Protein AF-A0A7C8DX82-F1 (afdb_monomer)

Sequence (102 aa):
MTSAAENILERPETARRTRLQELWLLFKENRLAILGLVIFVLFFSTAVVGVILTSGEDPVFDPALIRLQEKLLPPLARPNLETLAQGEAPRLGVYLFGTDDL

Structure (mmCIF, N/CA/C/O backbone):
data_AF-A0A7C8DX82-F1
#
_entry.id   AF-A0A7C8DX82-F1
#
loop_
_atom_site.group_PDB
_atom_site.id
_atom_site.type_symbol
_atom_site.label_atom_id
_atom_site.label_alt_id
_atom_site.label_comp_id
_atom_site.label_asym_id
_atom_site.label_entity_id
_atom_site.label_seq_id
_atom_site.pdbx_PDB_ins_code
_atom_site.Cartn_x
_atom_site.Cartn_y
_atom_site.Cartn_z
_atom_site.occupancy
_atom_site.B_iso_or_equiv
_atom_site.auth_seq_id
_atom_site.auth_comp_id
_atom_site.auth_asym_id
_atom_site.auth_atom_id
_atom_site.pdbx_PDB_model_num
ATOM 1 N N . MET A 1 1 ? 26.157 -12.471 -72.440 1.00 45.75 1 MET A N 1
ATOM 2 C CA . MET A 1 1 ? 27.313 -12.052 -71.620 1.00 45.75 1 MET A CA 1
ATOM 3 C C . MET A 1 1 ? 27.029 -10.623 -71.163 1.00 45.75 1 MET A C 1
ATOM 5 O O . MET A 1 1 ? 27.173 -9.705 -71.949 1.00 45.75 1 MET A O 1
ATOM 9 N N . THR A 1 2 ? 26.189 -10.459 -70.135 1.00 52.62 2 THR A N 1
ATOM 10 C CA . THR A 1 2 ? 26.561 -10.353 -68.699 1.00 52.62 2 THR A CA 1
ATOM 11 C C . THR A 1 2 ? 27.065 -8.955 -68.337 1.00 52.62 2 THR A C 1
ATOM 13 O O . THR A 1 2 ? 28.267 -8.784 -68.216 1.00 52.62 2 THR A O 1
ATOM 16 N N . SER A 1 3 ? 26.174 -7.963 -68.182 1.00 55.03 3 SER A N 1
ATOM 17 C CA . SER A 1 3 ? 26.443 -6.763 -67.353 1.00 55.03 3 SER A CA 1
ATOM 18 C C . SER A 1 3 ? 25.219 -5.830 -67.233 1.00 55.03 3 SER A C 1
ATOM 20 O O . SER A 1 3 ? 25.265 -4.67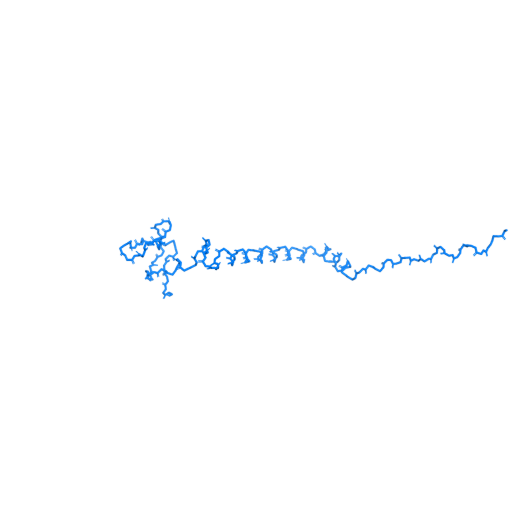2 -67.628 1.00 55.03 3 SER A O 1
ATOM 22 N N . ALA A 1 4 ? 24.067 -6.321 -66.767 1.00 56.12 4 ALA A N 1
ATOM 23 C CA . ALA A 1 4 ? 22.931 -5.416 -66.489 1.00 56.12 4 ALA A CA 1
ATOM 24 C C . ALA A 1 4 ? 21.995 -5.883 -65.364 1.00 56.12 4 ALA A C 1
ATOM 26 O O . ALA A 1 4 ? 21.219 -5.086 -64.850 1.00 56.12 4 ALA A O 1
ATOM 27 N N . ALA A 1 5 ? 22.065 -7.154 -64.958 1.00 57.88 5 ALA A N 1
ATOM 28 C CA . ALA A 1 5 ? 21.161 -7.720 -63.955 1.00 57.88 5 ALA A CA 1
ATOM 29 C C . ALA A 1 5 ? 21.687 -7.641 -62.506 1.00 57.88 5 ALA A C 1
ATOM 31 O O . ALA A 1 5 ? 20.968 -7.994 -61.580 1.00 57.88 5 ALA A O 1
ATOM 32 N N . GLU A 1 6 ? 22.915 -7.166 -62.287 1.00 53.72 6 GLU A N 1
ATOM 33 C CA . GLU A 1 6 ? 23.607 -7.257 -60.989 1.00 53.72 6 GLU A CA 1
ATOM 34 C C . GLU A 1 6 ? 23.586 -5.943 -60.188 1.00 53.72 6 GLU A C 1
ATOM 36 O O . GLU A 1 6 ? 24.453 -5.688 -59.366 1.00 53.72 6 GLU A O 1
ATOM 41 N N . ASN A 1 7 ? 22.610 -5.067 -60.438 1.00 54.22 7 ASN A N 1
ATOM 42 C CA . ASN A 1 7 ? 22.485 -3.801 -59.700 1.00 54.22 7 ASN A CA 1
ATOM 43 C C . ASN A 1 7 ? 21.064 -3.548 -59.169 1.00 54.22 7 ASN A C 1
ATOM 45 O O . ASN A 1 7 ? 20.637 -2.412 -58.998 1.00 54.22 7 ASN A O 1
ATOM 49 N N . ILE A 1 8 ? 20.299 -4.620 -58.932 1.00 57.69 8 ILE A N 1
ATOM 50 C CA . ILE A 1 8 ? 18.973 -4.550 -58.285 1.00 57.69 8 ILE A CA 1
ATOM 51 C C . ILE A 1 8 ? 19.015 -5.142 -56.858 1.00 57.69 8 ILE A C 1
ATOM 53 O O . ILE A 1 8 ? 18.062 -5.002 -56.097 1.00 57.69 8 ILE A O 1
ATOM 57 N N . LEU A 1 9 ? 20.138 -5.748 -56.449 1.00 61.12 9 LEU A N 1
ATOM 58 C CA . LEU A 1 9 ? 20.241 -6.558 -55.226 1.00 61.12 9 LEU A CA 1
ATOM 59 C C . LEU A 1 9 ? 20.934 -5.898 -54.022 1.00 61.12 9 LEU A C 1
ATOM 61 O O . LEU A 1 9 ? 21.186 -6.582 -53.038 1.00 61.12 9 LEU A O 1
ATOM 65 N N . GLU A 1 10 ? 21.166 -4.587 -54.022 1.00 57.47 10 GLU A N 1
ATOM 66 C CA . GLU A 1 10 ? 21.620 -3.876 -52.815 1.00 57.47 10 GLU A CA 1
ATOM 67 C C . GLU A 1 10 ? 20.732 -2.667 -52.516 1.00 57.47 10 GLU A C 1
ATOM 69 O O . GLU A 1 10 ? 21.156 -1.516 -52.461 1.00 57.47 10 GLU A O 1
ATOM 74 N N . ARG A 1 11 ? 19.447 -2.931 -52.262 1.00 51.78 11 ARG A N 1
ATOM 75 C CA . ARG A 1 11 ? 18.747 -2.121 -51.265 1.00 51.78 11 ARG A CA 1
ATOM 76 C C . ARG A 1 11 ? 19.214 -2.638 -49.912 1.00 51.78 11 ARG A C 1
ATOM 78 O O . ARG A 1 11 ? 18.842 -3.761 -49.571 1.00 51.78 11 ARG A O 1
ATOM 85 N N . PRO A 1 12 ? 19.967 -1.874 -49.103 1.00 53.19 12 PRO A N 1
ATOM 86 C CA . PRO A 1 12 ? 19.969 -2.175 -47.693 1.00 53.19 12 PRO A CA 1
ATOM 87 C C . PRO A 1 12 ? 18.540 -1.876 -47.249 1.00 53.19 12 PRO A C 1
ATOM 89 O O . PRO A 1 12 ? 18.150 -0.715 -47.098 1.00 53.19 12 PRO A O 1
ATOM 92 N N . GLU A 1 13 ? 17.728 -2.921 -47.093 1.00 52.75 13 GLU A N 1
ATOM 93 C CA . GLU A 1 13 ? 16.551 -2.867 -46.241 1.00 52.75 13 GLU A CA 1
ATOM 94 C C . GLU A 1 13 ? 17.059 -2.594 -44.826 1.00 52.75 13 GLU A C 1
ATOM 96 O O . GLU A 1 13 ? 17.177 -3.465 -43.969 1.00 52.75 13 GLU A O 1
ATOM 101 N N . THR A 1 14 ? 17.426 -1.337 -44.594 1.00 53.91 14 THR A N 1
ATOM 102 C CA . THR A 1 14 ? 17.529 -0.743 -43.278 1.00 53.91 14 THR A CA 1
ATOM 103 C C . THR A 1 14 ? 16.105 -0.748 -42.768 1.00 53.91 14 THR A C 1
ATOM 105 O O . THR A 1 14 ? 15.352 0.210 -42.936 1.00 53.91 14 THR A O 1
ATOM 108 N N . ALA A 1 15 ? 15.697 -1.902 -42.238 1.00 60.03 15 ALA A N 1
ATOM 109 C CA . ALA A 1 15 ? 14.457 -2.063 -41.517 1.00 60.03 15 ALA A CA 1
ATOM 110 C C . ALA A 1 15 ? 14.391 -0.877 -40.559 1.00 60.03 15 ALA A C 1
ATOM 112 O O . ALA A 1 15 ? 15.225 -0.773 -39.657 1.00 60.03 15 ALA A O 1
ATOM 113 N N . ARG A 1 16 ? 13.483 0.073 -40.827 1.00 61.22 16 ARG A N 1
ATOM 114 C CA . ARG A 1 16 ? 13.234 1.216 -39.949 1.00 61.22 16 ARG A CA 1
ATOM 115 C C . ARG A 1 16 ? 12.831 0.621 -38.614 1.00 61.22 16 ARG A C 1
ATOM 117 O O . ARG A 1 16 ? 11.659 0.309 -38.410 1.00 61.22 16 ARG A O 1
ATOM 124 N N . ARG A 1 17 ? 13.797 0.414 -37.722 1.00 61.75 17 ARG A N 1
ATOM 125 C CA . ARG A 1 17 ? 13.507 0.039 -36.349 1.00 61.75 17 ARG A CA 1
ATOM 126 C C . ARG A 1 17 ? 12.642 1.159 -35.811 1.00 61.75 17 ARG A C 1
ATOM 128 O O . ARG A 1 17 ? 13.000 2.334 -35.855 1.00 61.75 17 ARG A O 1
ATOM 135 N N . THR A 1 18 ? 11.427 0.807 -35.416 1.00 80.62 18 THR A N 1
ATOM 136 C CA . THR A 1 18 ? 10.517 1.765 -34.794 1.00 80.62 18 THR A CA 1
ATOM 137 C C . THR A 1 18 ? 11.226 2.365 -33.588 1.00 80.62 18 THR A C 1
ATOM 139 O O . THR A 1 18 ? 11.831 1.624 -32.820 1.00 80.62 18 THR A O 1
ATOM 142 N N . ARG A 1 19 ? 11.139 3.685 -33.391 1.00 78.56 19 ARG A N 1
ATOM 143 C CA . ARG A 1 19 ? 11.809 4.390 -32.278 1.00 78.56 19 ARG A CA 1
ATOM 144 C C . ARG A 1 19 ? 11.574 3.724 -30.915 1.00 78.56 19 ARG A C 1
ATOM 146 O O . ARG A 1 19 ? 12.453 3.722 -30.068 1.00 78.56 19 ARG A O 1
ATOM 153 N N . LEU A 1 20 ? 10.410 3.097 -30.729 1.00 77.31 20 LEU A N 1
ATOM 154 C CA . LEU A 1 20 ? 10.075 2.316 -29.535 1.00 77.31 20 LEU A CA 1
ATOM 155 C C . LEU A 1 20 ? 10.977 1.090 -29.326 1.00 77.31 20 LEU A C 1
ATOM 157 O O . LEU A 1 20 ? 11.292 0.772 -28.189 1.00 77.31 20 LEU A O 1
ATOM 161 N N . GLN A 1 21 ? 11.420 0.419 -30.390 1.00 79.50 21 GLN A N 1
ATOM 162 C CA . GLN A 1 21 ? 12.351 -0.712 -30.309 1.00 79.50 21 GLN A CA 1
ATOM 163 C C . GLN A 1 21 ? 13.762 -0.261 -29.925 1.00 79.50 21 GLN A C 1
ATOM 165 O O . GLN A 1 21 ? 14.418 -0.940 -29.143 1.00 79.50 21 GLN A O 1
ATOM 170 N N . GLU A 1 22 ? 14.224 0.881 -30.441 1.00 78.19 22 GLU A N 1
ATOM 171 C CA . GLU A 1 22 ? 15.507 1.471 -30.035 1.00 78.19 22 GLU A CA 1
ATOM 172 C C . GLU A 1 22 ? 15.464 1.923 -28.577 1.00 78.19 22 GLU A C 1
ATOM 174 O O . GLU A 1 22 ? 16.359 1.589 -27.805 1.00 78.19 22 GLU A O 1
ATOM 179 N N . LEU A 1 23 ? 14.380 2.588 -28.168 1.00 77.94 23 LEU A N 1
ATOM 180 C CA . LEU A 1 23 ? 14.153 2.945 -26.769 1.00 77.94 23 LEU A CA 1
ATOM 181 C C . LEU A 1 23 ? 14.091 1.704 -25.876 1.00 77.94 23 LEU A C 1
ATOM 183 O O . LEU A 1 23 ? 14.692 1.707 -24.810 1.00 77.94 23 LEU A O 1
ATOM 187 N N . TRP A 1 24 ? 13.435 0.627 -26.313 1.00 77.38 24 TRP A N 1
ATOM 188 C CA . TRP A 1 24 ? 13.367 -0.631 -25.567 1.00 77.38 24 TRP A CA 1
ATOM 189 C C . TRP A 1 24 ? 14.732 -1.317 -25.440 1.00 77.38 24 TRP A C 1
ATOM 191 O O . TRP A 1 24 ? 15.057 -1.866 -24.388 1.00 77.38 24 TRP A O 1
ATOM 201 N N . LEU A 1 25 ? 15.546 -1.271 -26.496 1.00 78.38 25 LEU A N 1
ATOM 202 C CA . LEU A 1 25 ? 16.896 -1.827 -26.499 1.00 78.38 25 LEU A CA 1
ATOM 203 C C . LEU A 1 25 ? 17.814 -1.055 -25.542 1.00 78.38 25 LEU A C 1
ATOM 205 O O . LEU A 1 25 ? 18.433 -1.668 -24.674 1.00 78.38 25 LEU A O 1
ATOM 209 N N . LEU A 1 26 ? 17.831 0.278 -25.647 1.00 74.94 26 LEU A N 1
ATOM 210 C CA . LEU A 1 26 ? 18.608 1.165 -24.773 1.00 74.94 26 LEU A CA 1
ATOM 211 C C . LEU A 1 26 ? 18.140 1.076 -23.314 1.00 74.94 26 LEU A C 1
ATOM 213 O O . LEU A 1 26 ? 18.947 1.054 -22.386 1.00 74.94 26 LEU A O 1
ATOM 217 N N . PHE A 1 27 ? 16.827 0.965 -23.101 1.00 76.81 27 PHE A N 1
ATOM 218 C CA . PHE A 1 27 ? 16.242 0.783 -21.778 1.00 76.81 27 PHE A CA 1
ATOM 219 C C . PHE A 1 27 ? 16.668 -0.548 -21.147 1.00 76.81 27 PHE A C 1
ATOM 221 O O . PHE A 1 27 ? 16.995 -0.585 -19.964 1.00 76.81 27 PHE A O 1
ATOM 228 N N . LYS A 1 28 ? 16.738 -1.631 -21.937 1.00 73.75 28 LYS A N 1
ATOM 229 C CA . LYS A 1 28 ? 17.199 -2.947 -21.467 1.00 73.75 28 LYS A CA 1
ATOM 230 C C . LYS A 1 28 ? 18.700 -2.982 -21.142 1.00 73.75 28 LYS A C 1
ATOM 232 O O . LYS A 1 28 ? 19.136 -3.800 -20.332 1.00 73.75 28 LYS A O 1
ATOM 237 N N . GLU A 1 29 ? 19.495 -2.116 -21.760 1.00 83.44 29 GLU A N 1
ATOM 238 C CA . GLU A 1 29 ? 20.928 -2.003 -21.478 1.00 83.44 29 GLU A CA 1
ATOM 239 C C . GLU A 1 29 ? 21.185 -1.317 -20.124 1.00 83.44 29 GLU A C 1
ATOM 241 O O . GLU A 1 29 ? 22.092 -1.699 -19.379 1.00 83.44 29 GLU A O 1
ATOM 246 N N . ASN A 1 30 ? 20.311 -0.383 -19.730 1.00 87.75 30 ASN A N 1
ATOM 247 C CA . ASN A 1 30 ? 20.379 0.282 -18.433 1.00 87.75 30 ASN A CA 1
ATOM 248 C C . ASN A 1 30 ? 19.712 -0.543 -17.316 1.00 87.75 30 ASN A C 1
ATOM 250 O O . ASN A 1 30 ? 18.555 -0.340 -16.942 1.00 87.75 30 ASN A O 1
ATOM 254 N N . ARG A 1 31 ? 20.495 -1.442 -16.711 1.00 84.81 31 ARG A N 1
ATOM 255 C CA . ARG A 1 31 ? 20.064 -2.285 -15.580 1.00 84.81 31 ARG A CA 1
ATOM 256 C C . ARG A 1 31 ? 19.506 -1.492 -14.393 1.00 84.81 31 ARG A C 1
ATOM 258 O O . ARG A 1 31 ? 18.601 -1.984 -13.724 1.00 84.81 31 ARG A O 1
ATOM 265 N N . LEU A 1 32 ? 20.016 -0.284 -14.136 1.00 89.62 32 LEU A N 1
ATOM 266 C CA . LEU A 1 32 ? 19.562 0.552 -13.022 1.00 89.62 32 LEU A CA 1
ATOM 267 C C . LEU A 1 32 ? 18.161 1.123 -13.289 1.00 89.62 32 LEU A C 1
ATOM 269 O O . LEU A 1 32 ? 17.313 1.112 -12.400 1.00 89.62 32 LEU A O 1
ATOM 273 N N . ALA A 1 33 ? 17.891 1.549 -14.528 1.00 88.44 33 ALA A N 1
ATOM 274 C CA . ALA A 1 33 ? 16.566 2.008 -14.945 1.00 88.44 33 ALA A CA 1
ATOM 275 C C . ALA A 1 33 ? 15.529 0.874 -14.915 1.00 88.44 33 ALA A C 1
ATOM 277 O O . ALA A 1 33 ? 14.404 1.085 -14.466 1.00 88.44 33 ALA A O 1
ATOM 278 N N . ILE A 1 34 ? 15.915 -0.341 -15.319 1.00 88.69 34 ILE A N 1
ATOM 279 C CA . ILE A 1 34 ? 15.048 -1.526 -15.220 1.00 88.69 34 ILE A CA 1
ATOM 280 C C . ILE A 1 34 ? 14.742 -1.848 -13.760 1.00 88.69 34 ILE A C 1
ATOM 282 O O . ILE A 1 34 ? 13.588 -2.097 -13.430 1.00 88.69 34 ILE A O 1
ATOM 286 N N . LEU A 1 35 ? 15.748 -1.824 -12.881 1.00 94.06 35 LEU A N 1
ATOM 287 C CA . LEU A 1 35 ? 15.540 -2.068 -11.454 1.00 94.06 35 LEU A CA 1
ATOM 288 C C . LEU A 1 35 ? 14.581 -1.032 -10.854 1.00 94.06 35 LEU A C 1
ATOM 290 O O . LEU A 1 35 ? 13.637 -1.405 -10.161 1.00 94.06 35 LEU A O 1
ATOM 294 N N . GLY A 1 36 ? 14.779 0.249 -11.176 1.00 93.62 36 GLY A N 1
ATOM 295 C CA . GLY A 1 36 ? 13.874 1.324 -10.771 1.00 93.62 36 GLY A CA 1
ATOM 296 C C . GLY A 1 36 ? 12.448 1.115 -11.284 1.00 93.62 36 GLY A C 1
ATOM 297 O O . GLY A 1 36 ? 11.502 1.248 -10.513 1.00 93.62 36 GLY A O 1
ATOM 298 N N . LEU A 1 37 ? 12.282 0.713 -12.549 1.00 93.56 37 LEU A N 1
ATOM 299 C CA . LEU A 1 37 ? 10.970 0.398 -13.116 1.00 93.56 37 LEU A CA 1
ATOM 300 C C . LEU A 1 37 ? 10.313 -0.791 -12.412 1.00 93.56 37 LEU A C 1
ATOM 302 O O . LEU A 1 37 ? 9.125 -0.733 -12.118 1.00 93.56 37 LEU A O 1
ATOM 306 N N . VAL A 1 38 ? 11.065 -1.853 -12.116 1.00 95.56 38 VAL A N 1
ATOM 307 C CA . VAL A 1 38 ? 10.541 -3.020 -11.392 1.00 95.56 38 VAL A CA 1
ATOM 308 C C . VAL A 1 38 ? 10.050 -2.606 -10.006 1.00 95.56 38 VAL A C 1
ATOM 310 O O . VAL A 1 38 ? 8.918 -2.920 -9.649 1.00 95.56 38 VAL A O 1
ATOM 313 N N . ILE A 1 39 ? 10.855 -1.853 -9.250 1.00 97.31 39 ILE A N 1
ATOM 314 C CA . ILE A 1 39 ? 10.462 -1.345 -7.927 1.00 97.31 39 ILE A CA 1
ATOM 315 C C . ILE A 1 39 ? 9.222 -0.450 -8.039 1.00 97.31 39 ILE A C 1
ATOM 317 O O . ILE A 1 39 ? 8.280 -0.610 -7.265 1.00 97.31 39 ILE A O 1
ATOM 321 N N . PHE A 1 40 ? 9.189 0.453 -9.021 1.00 97.25 40 PHE A N 1
ATOM 322 C CA . PHE A 1 40 ? 8.047 1.331 -9.261 1.00 97.25 40 PHE A CA 1
ATOM 323 C C . PHE A 1 40 ? 6.770 0.542 -9.565 1.00 97.25 40 PHE A C 1
ATOM 325 O O . PHE A 1 40 ? 5.736 0.801 -8.957 1.00 97.25 40 PHE A O 1
ATOM 332 N N . VAL A 1 41 ? 6.838 -0.450 -10.456 1.00 97.88 41 VAL A N 1
ATOM 333 C CA . VAL A 1 41 ? 5.694 -1.305 -10.803 1.00 97.88 41 VAL A CA 1
ATOM 334 C C . VAL A 1 41 ? 5.210 -2.090 -9.585 1.00 97.88 41 VAL A C 1
ATOM 336 O O . VAL A 1 41 ? 4.003 -2.179 -9.372 1.00 97.88 41 VAL A O 1
ATOM 339 N N . LEU A 1 42 ? 6.116 -2.620 -8.758 1.00 98.19 42 LEU A N 1
ATOM 340 C CA . LEU A 1 42 ? 5.754 -3.322 -7.521 1.00 98.19 42 LEU A CA 1
ATOM 341 C C . LEU A 1 42 ? 5.055 -2.394 -6.520 1.00 98.19 42 LEU A C 1
ATOM 343 O O . LEU A 1 42 ? 4.016 -2.758 -5.964 1.00 98.19 42 LEU A O 1
ATOM 347 N N . PHE A 1 43 ? 5.588 -1.188 -6.320 1.00 98.00 43 PHE A N 1
ATOM 348 C CA . PHE A 1 43 ? 4.990 -0.195 -5.431 1.00 98.00 43 PHE A CA 1
ATOM 349 C C . PHE A 1 43 ? 3.612 0.249 -5.934 1.00 98.00 43 PHE A C 1
ATOM 351 O O . PHE A 1 43 ? 2.638 0.224 -5.186 1.00 98.00 43 PHE A O 1
ATOM 358 N N . PHE A 1 44 ? 3.511 0.579 -7.222 1.00 97.88 44 PHE A N 1
ATOM 359 C CA . PHE A 1 44 ? 2.256 0.970 -7.855 1.00 97.88 44 PHE A CA 1
ATOM 360 C C . PHE A 1 44 ? 1.205 -0.140 -7.765 1.00 97.88 44 PHE A C 1
ATOM 362 O O . PHE A 1 44 ? 0.065 0.120 -7.390 1.00 97.88 44 PHE A O 1
ATOM 369 N N . SER A 1 45 ? 1.596 -1.388 -8.034 1.00 97.81 45 SER A N 1
ATOM 370 C CA . SER A 1 45 ? 0.697 -2.541 -7.917 1.00 97.81 45 SER A CA 1
ATOM 371 C C . SER A 1 45 ? 0.201 -2.709 -6.483 1.00 97.81 45 SER A C 1
ATOM 373 O O . SER A 1 45 ? -0.995 -2.876 -6.269 1.00 97.81 45 SER A O 1
ATOM 375 N N . THR A 1 46 ? 1.096 -2.595 -5.497 1.00 96.75 46 THR A N 1
ATOM 376 C CA . THR A 1 46 ? 0.732 -2.630 -4.072 1.00 96.75 46 THR A CA 1
ATOM 377 C C . THR A 1 46 ? -0.280 -1.537 -3.724 1.00 96.75 46 THR A C 1
ATOM 379 O O . THR A 1 46 ? -1.257 -1.811 -3.035 1.00 96.75 46 THR A O 1
ATOM 382 N N . ALA A 1 47 ? -0.094 -0.317 -4.236 1.00 95.56 47 ALA A N 1
ATOM 383 C CA . ALA A 1 47 ? -1.014 0.793 -4.000 1.00 95.56 47 ALA A CA 1
ATOM 384 C C . ALA A 1 47 ? -2.400 0.546 -4.619 1.00 95.56 47 ALA A C 1
ATOM 386 O O . ALA A 1 47 ? -3.412 0.730 -3.946 1.00 95.56 47 ALA A O 1
ATOM 387 N N . VAL A 1 48 ? -2.453 0.082 -5.873 1.00 96.50 48 VAL A N 1
ATOM 388 C CA . VAL A 1 48 ? -3.715 -0.254 -6.554 1.00 96.50 48 VAL A CA 1
ATOM 389 C C . VAL A 1 48 ? -4.454 -1.362 -5.809 1.00 96.50 48 VAL A C 1
ATOM 391 O O . VAL A 1 48 ? -5.649 -1.237 -5.555 1.00 96.50 48 VAL A O 1
ATOM 394 N N . VAL A 1 49 ? -3.743 -2.420 -5.413 1.00 95.25 49 VAL A N 1
ATOM 395 C CA . VAL A 1 49 ? -4.308 -3.508 -4.606 1.00 95.25 49 VAL A CA 1
ATOM 396 C C . VAL A 1 49 ? -4.839 -2.976 -3.276 1.00 95.25 49 VAL A C 1
ATOM 398 O O . VAL A 1 49 ? -5.954 -3.317 -2.899 1.00 95.25 49 VAL A O 1
ATOM 401 N N . GLY A 1 50 ? -4.089 -2.105 -2.598 1.00 90.25 50 GLY A N 1
ATOM 402 C CA . GLY A 1 50 ? -4.531 -1.457 -1.365 1.00 90.25 50 GLY A CA 1
ATOM 403 C C . GLY A 1 50 ? -5.865 -0.734 -1.541 1.00 90.25 50 GLY A C 1
ATOM 404 O O . GLY A 1 50 ? -6.796 -1.014 -0.798 1.00 90.25 50 GLY A O 1
ATOM 405 N N . VAL A 1 51 ? -5.987 0.115 -2.567 1.00 90.56 51 VAL A N 1
ATOM 406 C CA . VAL A 1 51 ? -7.232 0.845 -2.866 1.00 90.56 51 VAL A CA 1
ATOM 407 C C . VAL A 1 51 ? -8.389 -0.107 -3.158 1.00 90.56 51 VAL A C 1
ATOM 409 O O . VAL A 1 51 ? -9.470 0.072 -2.606 1.00 90.56 51 VAL A O 1
ATOM 412 N N . ILE A 1 52 ? -8.173 -1.130 -3.990 1.00 90.44 52 ILE A N 1
ATOM 413 C CA . ILE A 1 52 ? -9.218 -2.108 -4.336 1.00 90.44 52 ILE A CA 1
ATOM 414 C C . ILE A 1 52 ? -9.703 -2.865 -3.095 1.00 90.44 52 ILE A C 1
ATOM 416 O O . ILE A 1 52 ? -10.886 -3.162 -2.985 1.00 90.44 52 ILE A O 1
ATOM 420 N N . LEU A 1 53 ? -8.803 -3.186 -2.164 1.00 88.44 53 LEU A N 1
ATOM 421 C 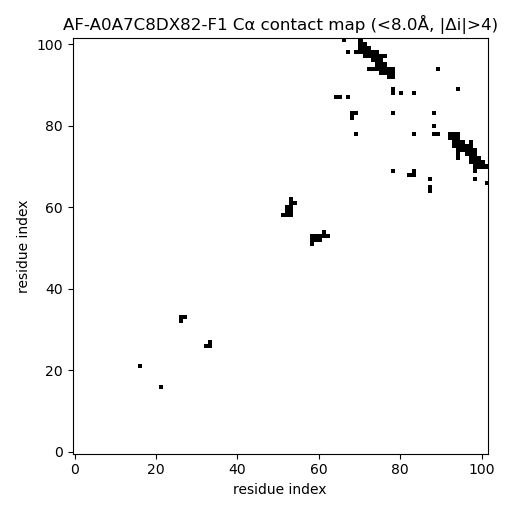CA . LEU A 1 53 ? -9.154 -3.953 -0.971 1.00 88.44 53 LEU A CA 1
ATOM 422 C C . LEU A 1 53 ? -9.789 -3.104 0.141 1.00 88.44 53 LEU A C 1
ATOM 424 O O . LEU A 1 53 ? -10.493 -3.669 0.976 1.00 88.44 53 LEU A O 1
ATOM 428 N N . THR A 1 54 ? -9.546 -1.788 0.178 1.00 86.12 54 THR A N 1
ATOM 429 C CA . THR A 1 54 ? -10.021 -0.895 1.256 1.00 86.12 54 THR A CA 1
ATOM 430 C C . THR A 1 54 ? -11.141 0.064 0.852 1.00 86.12 54 THR A C 1
ATOM 432 O O . THR A 1 54 ? -11.681 0.756 1.712 1.00 86.12 54 THR A O 1
ATOM 435 N N . SER A 1 55 ? -11.495 0.139 -0.434 1.00 80.31 55 SER A N 1
ATOM 436 C CA . SER A 1 55 ? -12.504 1.072 -0.959 1.00 80.31 55 SER A CA 1
ATOM 437 C C . SER A 1 55 ? -13.711 0.329 -1.541 1.00 80.31 55 SER A C 1
ATOM 439 O O . SER A 1 55 ? -13.568 -0.777 -2.052 1.00 80.31 55 SER A O 1
ATOM 441 N N . GLY A 1 56 ? -14.888 0.960 -1.535 1.00 81.56 56 GLY A N 1
ATOM 442 C CA . GLY A 1 56 ? -16.134 0.397 -2.076 1.00 81.56 56 GLY A CA 1
ATOM 443 C C . GLY A 1 56 ? -17.245 0.298 -1.029 1.00 81.56 56 GLY A C 1
ATOM 444 O O . GLY A 1 56 ? -17.074 0.759 0.095 1.00 81.56 56 GLY A O 1
ATOM 445 N N . GLU A 1 57 ? -18.390 -0.273 -1.416 1.00 74.69 57 GLU A N 1
ATOM 446 C CA . GLU A 1 57 ? -19.546 -0.466 -0.519 1.00 74.69 57 GLU A CA 1
ATOM 447 C C . GLU A 1 57 ? -19.345 -1.629 0.470 1.00 74.69 57 GLU A C 1
ATOM 449 O O . GLU A 1 57 ? -19.903 -1.595 1.561 1.00 74.69 57 GLU A O 1
ATOM 454 N N . ASP A 1 58 ? -18.524 -2.623 0.108 1.00 78.56 58 ASP A N 1
ATOM 455 C CA . ASP A 1 58 ? -18.171 -3.779 0.946 1.00 78.56 58 ASP A CA 1
ATOM 456 C C . ASP A 1 58 ? -16.649 -4.045 0.878 1.00 78.56 58 ASP A C 1
ATOM 458 O O . ASP A 1 58 ? -16.187 -4.915 0.129 1.00 78.56 58 ASP A O 1
ATOM 462 N N . PRO A 1 59 ? -15.824 -3.218 1.552 1.00 82.31 59 PRO A N 1
ATOM 463 C CA . PRO A 1 59 ? -14.372 -3.345 1.507 1.00 82.31 59 PRO A CA 1
ATOM 464 C C . PRO A 1 59 ? -13.889 -4.569 2.299 1.00 82.31 59 PRO A C 1
ATOM 466 O O . PRO A 1 59 ? -14.270 -4.790 3.446 1.00 82.31 59 PRO A O 1
ATOM 469 N N . VAL A 1 60 ? -12.951 -5.329 1.724 1.00 81.44 60 VAL A N 1
ATOM 470 C CA . VAL A 1 60 ? -12.317 -6.487 2.393 1.00 81.44 60 VAL A CA 1
ATOM 471 C C . VAL A 1 60 ? -11.563 -6.055 3.657 1.00 81.44 60 VAL A C 1
ATOM 473 O O . VAL A 1 60 ? -11.537 -6.766 4.665 1.00 81.44 60 VAL A O 1
ATOM 476 N N . PHE A 1 61 ? -10.936 -4.881 3.600 1.00 77.94 61 PHE A N 1
ATOM 477 C CA . PHE A 1 61 ? -10.285 -4.229 4.726 1.00 77.94 61 PHE A CA 1
ATOM 478 C C . PHE A 1 61 ? -10.928 -2.867 4.957 1.00 77.94 61 PHE A C 1
ATOM 480 O O . PHE A 1 61 ? -10.480 -1.875 4.392 1.00 77.94 61 PHE A O 1
A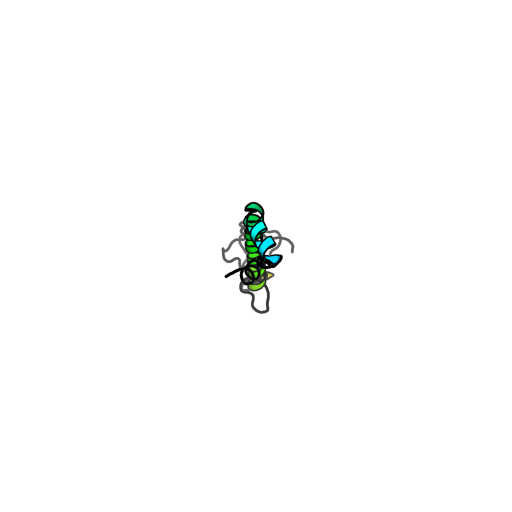TOM 487 N N . ASP A 1 62 ? -11.966 -2.820 5.787 1.00 75.56 62 ASP A N 1
ATOM 488 C CA . ASP A 1 62 ? -12.632 -1.566 6.131 1.00 75.56 62 ASP A CA 1
ATOM 489 C C . ASP A 1 62 ? -11.691 -0.636 6.934 1.00 75.56 62 ASP A C 1
ATOM 491 O O . ASP A 1 62 ? -11.336 -0.955 8.077 1.00 75.56 62 ASP A O 1
ATOM 495 N N . PRO A 1 63 ? -11.265 0.512 6.368 1.00 68.00 63 PRO A N 1
ATOM 496 C CA . PRO A 1 63 ? -10.423 1.467 7.078 1.00 68.00 63 PRO A CA 1
ATOM 497 C C . PRO A 1 63 ? -11.180 2.188 8.204 1.00 68.00 63 PRO A C 1
ATOM 499 O O . PRO A 1 63 ? -10.544 2.680 9.137 1.00 68.00 63 PRO A O 1
ATOM 502 N N . ALA A 1 64 ? -12.516 2.244 8.151 1.00 67.94 64 ALA A N 1
ATOM 503 C CA . ALA A 1 64 ? -13.337 2.888 9.170 1.00 67.94 64 ALA A CA 1
ATOM 504 C C . ALA A 1 64 ? -13.357 2.098 10.487 1.00 67.94 64 ALA A C 1
ATOM 506 O O . ALA A 1 64 ? -13.491 2.714 11.540 1.00 67.94 64 ALA A O 1
ATOM 507 N N . LEU A 1 65 ? -13.099 0.781 10.464 1.00 65.06 65 LEU A N 1
ATOM 508 C CA . LEU A 1 65 ? -12.921 -0.029 11.682 1.00 65.06 65 LEU A CA 1
ATOM 509 C C . LEU A 1 65 ? -11.722 0.414 12.538 1.00 65.06 65 LEU A C 1
ATOM 511 O O . LEU A 1 65 ? -11.644 0.072 13.714 1.00 65.06 65 LEU A O 1
ATOM 515 N N . ILE A 1 66 ? -10.771 1.161 11.969 1.00 64.06 66 ILE A N 1
ATOM 516 C CA . ILE A 1 66 ? -9.620 1.714 12.701 1.00 64.06 66 ILE A CA 1
ATOM 517 C C . ILE A 1 66 ? -9.969 3.079 13.328 1.00 64.06 66 ILE A C 1
ATOM 519 O O . ILE A 1 66 ? -9.196 3.626 14.113 1.00 64.06 66 ILE A O 1
ATOM 523 N N . ARG A 1 67 ? -11.151 3.643 13.048 1.00 64.19 67 ARG A N 1
ATOM 524 C CA . ARG A 1 67 ? -11.643 4.850 13.720 1.00 64.19 67 ARG A CA 1
ATOM 525 C C . ARG A 1 67 ? -12.213 4.458 15.083 1.00 64.19 67 ARG A C 1
ATOM 527 O O . ARG A 1 67 ? -13.419 4.378 15.283 1.00 64.19 67 ARG A O 1
ATOM 534 N N . LEU A 1 68 ? -11.307 4.161 16.005 1.00 67.62 68 LEU A N 1
ATOM 535 C CA . LEU A 1 68 ? -11.641 3.713 17.347 1.00 67.62 68 LEU A CA 1
ATOM 536 C C . LEU A 1 68 ? -12.398 4.810 18.101 1.00 67.62 68 LEU A C 1
ATOM 538 O O . LEU A 1 68 ? -11.954 5.954 18.173 1.00 67.62 68 LEU A O 1
ATOM 542 N N . GLN A 1 69 ? -13.519 4.430 18.714 1.00 67.31 69 GLN A N 1
ATOM 543 C CA . GLN A 1 69 ? -14.249 5.290 19.652 1.00 67.31 69 GLN A CA 1
ATOM 544 C C . GLN A 1 69 ? -13.378 5.660 20.863 1.00 67.31 69 GLN A C 1
ATOM 546 O O . GLN A 1 69 ? -13.498 6.745 21.433 1.00 67.31 69 GLN A O 1
ATOM 551 N N . GLU A 1 70 ? -12.487 4.748 21.256 1.00 74.50 70 GLU A N 1
ATOM 552 C CA . GLU A 1 70 ? -11.581 4.913 22.385 1.00 74.50 70 GLU A CA 1
ATOM 553 C C . GLU A 1 70 ? -10.359 5.735 21.976 1.00 74.50 70 GLU A C 1
ATOM 555 O O . GLU A 1 70 ? -9.468 5.244 21.285 1.00 74.50 70 GLU A O 1
ATOM 560 N N . LYS A 1 71 ? -10.310 6.992 22.423 1.00 78.75 71 LYS A N 1
ATOM 561 C CA . LYS A 1 71 ? -9.229 7.936 22.112 1.00 78.75 71 LYS A CA 1
ATOM 562 C C . LYS A 1 71 ? -8.097 7.878 23.142 1.00 78.75 71 LYS A C 1
ATOM 564 O O . LYS A 1 71 ? -8.355 7.715 24.334 1.00 78.75 71 LYS A O 1
ATOM 569 N N . LEU A 1 72 ? -6.864 8.110 22.682 1.00 82.19 72 LEU A N 1
ATOM 570 C CA . LEU A 1 72 ? -5.660 8.330 23.503 1.00 82.19 72 LEU A CA 1
ATOM 571 C C . LEU A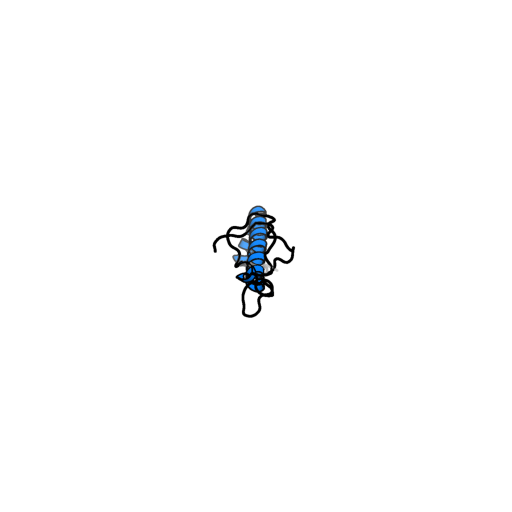 1 72 ? -5.267 7.175 24.446 1.00 82.19 72 LEU A C 1
ATOM 573 O O . LEU A 1 72 ? -4.778 7.405 25.556 1.00 82.19 72 LEU A O 1
ATOM 577 N N . LEU A 1 73 ? -5.446 5.924 24.025 1.00 86.25 73 LEU A N 1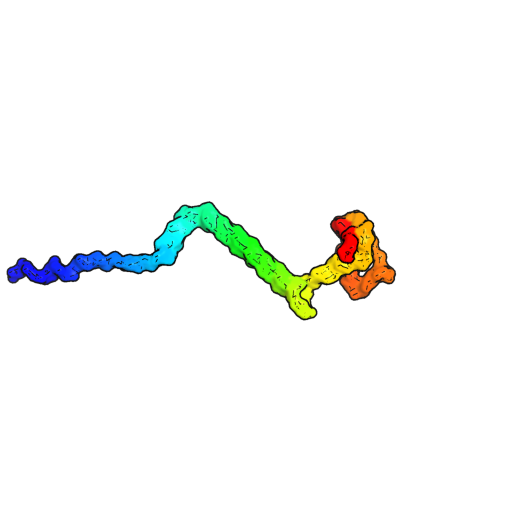
ATOM 578 C CA . LEU A 1 73 ? -4.940 4.771 24.767 1.00 86.25 73 LEU A CA 1
ATOM 579 C C . LEU A 1 73 ? -3.490 4.453 24.371 1.00 86.25 73 LEU A C 1
ATOM 581 O O . LEU A 1 73 ? -3.139 4.513 23.190 1.00 86.25 73 LEU A O 1
ATOM 585 N N . PRO A 1 74 ? -2.631 4.069 25.332 1.00 88.00 74 PRO A N 1
ATOM 586 C CA . PRO A 1 74 ? -1.256 3.697 25.034 1.00 88.00 74 PRO A CA 1
ATOM 587 C C . PRO A 1 74 ? -1.180 2.367 24.260 1.00 88.00 74 PRO A C 1
ATOM 589 O O . PRO A 1 74 ? -2.125 1.569 24.280 1.00 88.00 74 PRO A O 1
ATOM 592 N N . PRO A 1 75 ? -0.033 2.072 23.625 1.00 88.38 75 PRO A N 1
ATOM 593 C CA . PRO A 1 75 ? 0.240 0.759 23.051 1.00 88.38 75 PRO A CA 1
ATOM 594 C C . PRO A 1 75 ? 0.001 -0.378 24.049 1.00 88.38 75 PRO A C 1
ATOM 596 O O . PRO A 1 75 ? 0.305 -0.255 25.235 1.00 88.38 75 PRO A O 1
ATOM 599 N N . LEU A 1 76 ? -0.512 -1.504 23.547 1.00 90.19 76 LEU A N 1
ATOM 600 C CA . LEU A 1 76 ? -0.854 -2.726 24.287 1.00 90.19 76 LEU A CA 1
ATOM 601 C C . LEU A 1 76 ? -2.011 -2.585 25.294 1.00 90.19 76 LEU A C 1
ATOM 603 O O . LEU A 1 76 ? -2.274 -3.523 26.052 1.00 90.19 76 LEU A O 1
ATOM 607 N N . ALA A 1 77 ? -2.726 -1.456 25.299 1.00 87.56 77 ALA A N 1
ATOM 608 C CA . ALA A 1 77 ? -3.935 -1.294 26.099 1.00 87.56 77 ALA A CA 1
ATOM 609 C C . ALA A 1 77 ? -5.021 -2.306 25.695 1.00 87.56 77 ALA A C 1
ATOM 611 O O . ALA A 1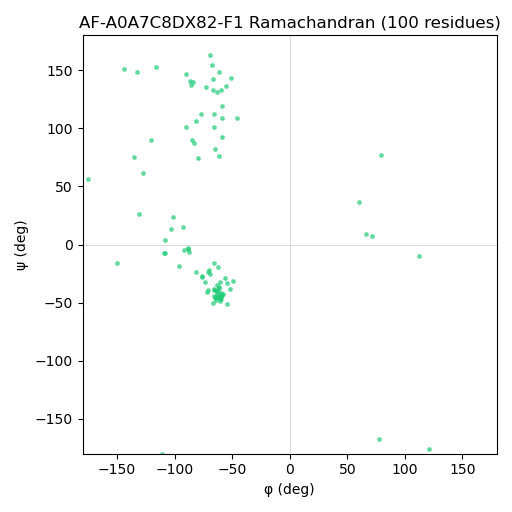 77 ? -5.123 -2.724 24.534 1.00 87.56 77 ALA A O 1
ATOM 612 N N . ARG A 1 78 ? -5.835 -2.705 26.678 1.00 86.56 78 ARG A N 1
ATOM 613 C CA . ARG A 1 78 ? -6.985 -3.586 26.456 1.00 86.56 78 ARG A CA 1
ATOM 614 C C . ARG A 1 78 ? -8.207 -2.756 26.043 1.00 86.56 78 ARG A C 1
ATOM 616 O O . ARG A 1 78 ? -8.440 -1.729 26.676 1.00 86.56 78 ARG A O 1
ATOM 623 N N . PRO A 1 79 ? -8.981 -3.211 25.046 1.00 84.88 79 PRO A N 1
ATOM 624 C CA . PRO A 1 79 ? -10.230 -2.572 24.644 1.00 84.88 79 PRO A CA 1
ATOM 625 C C . PRO A 1 79 ? -11.290 -2.680 25.745 1.00 84.88 79 PRO A C 1
ATOM 627 O O . PRO A 1 79 ? -11.397 -3.730 26.391 1.00 84.88 79 PRO A O 1
ATOM 630 N N . ASN A 1 80 ? -12.105 -1.639 25.933 1.00 82.56 80 ASN A N 1
ATOM 631 C CA . ASN A 1 80 ? -13.293 -1.718 26.774 1.00 82.56 80 ASN A CA 1
ATOM 632 C C . ASN A 1 80 ? -14.501 -2.157 25.928 1.00 82.56 80 ASN A C 1
ATOM 634 O O . ASN A 1 80 ? -15.134 -1.391 25.205 1.00 82.56 80 ASN A O 1
ATOM 638 N N . LEU A 1 81 ? -14.835 -3.444 26.037 1.00 78.44 81 LEU A N 1
ATOM 639 C CA . LEU A 1 81 ? -15.894 -4.084 25.250 1.00 78.44 81 LEU A CA 1
ATOM 640 C C . LEU A 1 81 ? -17.304 -3.561 25.569 1.00 78.44 81 LEU A C 1
ATOM 642 O O . LEU A 1 81 ? -18.219 -3.815 24.794 1.00 78.44 81 LEU A O 1
ATOM 646 N N . GLU A 1 82 ? -17.493 -2.855 26.689 1.00 76.75 82 GLU A N 1
ATOM 647 C CA . GLU A 1 82 ? -18.780 -2.236 27.033 1.00 76.75 82 GLU A CA 1
ATOM 648 C C . GLU A 1 82 ? -19.040 -0.960 26.224 1.00 76.75 82 GLU A C 1
ATOM 650 O O . GLU A 1 82 ? -20.191 -0.610 25.972 1.00 76.75 82 GLU A O 1
ATOM 655 N N . THR A 1 83 ? -17.973 -0.268 25.812 1.00 73.38 83 THR A N 1
ATOM 656 C CA . THR A 1 83 ? -18.039 0.989 25.055 1.00 73.38 83 THR A CA 1
ATOM 657 C C . THR A 1 83 ? -17.904 0.806 23.547 1.00 73.38 83 THR A C 1
ATOM 659 O O . THR A 1 83 ? -18.283 1.704 22.799 1.00 73.38 83 THR A O 1
ATOM 662 N N . LEU A 1 84 ? -17.381 -0.333 23.091 1.00 73.62 84 LEU A N 1
ATOM 663 C 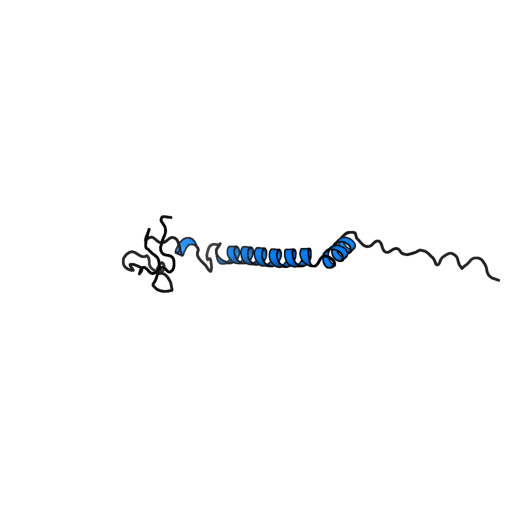CA . LEU A 1 84 ? -17.163 -0.622 21.672 1.00 73.62 84 LEU A CA 1
ATOM 664 C C . LEU A 1 84 ? -18.427 -1.171 21.003 1.00 73.62 84 LEU A C 1
ATOM 666 O O . LEU A 1 84 ? -19.120 -2.024 21.564 1.00 73.62 84 LEU A O 1
ATOM 670 N N . ALA A 1 85 ? -18.707 -0.735 19.771 1.00 68.75 85 ALA A N 1
ATOM 671 C CA . ALA A 1 85 ? -19.790 -1.325 18.993 1.00 68.75 85 ALA A CA 1
ATOM 672 C C . ALA A 1 85 ? -19.456 -2.778 18.599 1.00 68.75 85 ALA A C 1
ATOM 674 O O . ALA A 1 85 ? -18.290 -3.176 18.495 1.00 68.75 85 ALA A O 1
ATOM 675 N N . GLN A 1 86 ? -20.488 -3.599 18.363 1.00 65.19 86 GLN A N 1
ATOM 676 C CA . GLN A 1 86 ? -20.305 -4.984 17.916 1.00 65.19 86 GLN A CA 1
ATOM 677 C C . GLN A 1 86 ? -19.534 -5.006 16.586 1.00 65.19 86 GLN A C 1
ATOM 679 O O . GLN A 1 86 ? -20.070 -4.623 15.552 1.00 65.19 86 GLN A O 1
ATOM 684 N N . GLY A 1 87 ? -18.277 -5.460 16.625 1.00 71.69 87 GLY A N 1
ATOM 685 C CA . GLY A 1 87 ? -17.387 -5.535 15.457 1.00 71.69 87 GLY A CA 1
ATOM 686 C C . GLY A 1 87 ? -16.186 -4.581 15.480 1.00 71.69 87 GLY A C 1
ATOM 687 O O . GLY A 1 87 ? -1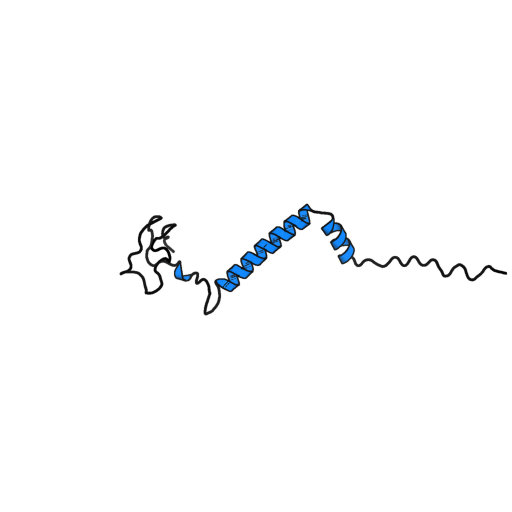5.271 -4.773 14.687 1.00 71.69 87 GLY A O 1
ATOM 688 N N . GLU A 1 88 ? -16.129 -3.625 16.413 1.00 75.25 88 GLU A N 1
ATOM 689 C CA . GLU A 1 88 ? -15.013 -2.663 16.536 1.00 75.25 88 GLU A CA 1
ATOM 690 C C . GLU A 1 88 ? -13.863 -3.165 17.429 1.00 75.25 88 GLU A C 1
ATOM 692 O O . GLU A 1 88 ? -12.829 -2.512 17.566 1.00 75.25 88 GLU A O 1
ATOM 697 N N . ALA A 1 89 ? -14.013 -4.342 18.045 1.00 79.19 89 ALA A N 1
ATOM 698 C CA . ALA A 1 89 ? -12.970 -4.906 18.889 1.00 79.19 89 ALA A CA 1
ATOM 699 C C . ALA A 1 89 ? -11.731 -5.291 18.05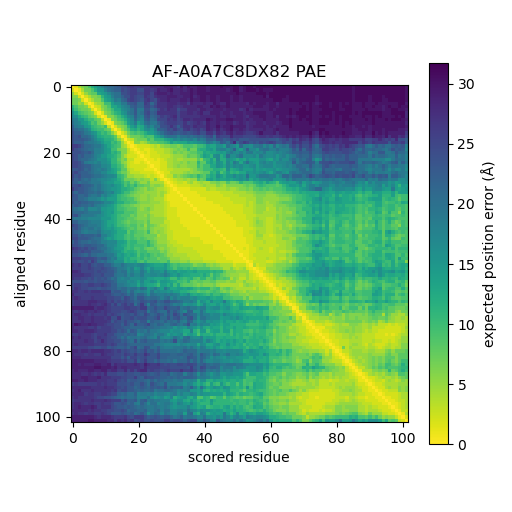1 1.00 79.19 89 ALA A C 1
ATOM 701 O O . ALA A 1 89 ? -11.859 -5.985 17.034 1.00 79.19 89 ALA A O 1
ATOM 702 N N . PRO A 1 90 ? -10.511 -4.917 18.484 1.00 78.44 90 PRO A N 1
ATOM 703 C CA . PRO A 1 90 ? -9.296 -5.299 17.779 1.00 78.44 90 PRO A CA 1
ATOM 704 C C . PRO A 1 90 ? -9.190 -6.826 17.714 1.00 78.44 90 PRO A C 1
ATOM 706 O O . PRO A 1 90 ? -9.322 -7.510 18.729 1.00 78.44 90 PRO A O 1
ATOM 709 N N . ARG A 1 91 ? -8.888 -7.375 16.529 1.00 81.50 91 ARG A N 1
ATOM 710 C CA . ARG A 1 91 ? -8.823 -8.836 16.295 1.00 81.50 91 ARG A CA 1
ATOM 711 C C . ARG A 1 91 ? -7.855 -9.567 17.231 1.00 81.50 91 ARG A C 1
ATOM 713 O O . ARG A 1 91 ? -8.046 -10.742 17.519 1.00 81.50 91 ARG A O 1
ATOM 720 N N . LEU A 1 92 ? -6.815 -8.872 17.690 1.00 82.50 92 LEU A N 1
ATOM 721 C CA . LEU A 1 92 ? -5.807 -9.395 18.617 1.00 82.50 92 LEU A CA 1
ATOM 722 C C . LEU A 1 92 ? -6.182 -9.212 20.099 1.00 82.50 92 LEU A C 1
ATOM 724 O O . LEU A 1 92 ? -5.425 -9.627 20.970 1.00 82.50 92 LEU A O 1
ATOM 728 N N . GLY A 1 93 ? -7.309 -8.561 20.403 1.00 83.69 93 GLY A N 1
ATOM 729 C CA . GLY A 1 93 ? -7.741 -8.252 21.769 1.00 83.69 93 GLY A CA 1
ATOM 730 C C . GLY A 1 93 ? -6.918 -7.168 22.479 1.00 83.69 93 GLY A C 1
ATOM 731 O O . GLY A 1 93 ? -7.117 -6.947 23.670 1.00 83.69 93 GLY A O 1
ATOM 732 N N . VAL A 1 94 ? -5.998 -6.499 21.775 1.00 87.25 94 VAL A N 1
ATOM 733 C CA . VAL A 1 94 ? -5.156 -5.401 22.282 1.00 87.25 94 VAL A CA 1
ATOM 734 C C . VAL A 1 94 ? -4.916 -4.352 21.197 1.00 87.25 94 VAL A C 1
ATOM 736 O O . VAL A 1 94 ? -4.842 -4.685 20.010 1.00 87.25 94 VAL A O 1
ATOM 739 N N . TYR A 1 95 ? -4.723 -3.097 21.601 1.00 86.25 95 TYR A N 1
ATOM 740 C CA . TYR A 1 95 ? -4.305 -2.018 20.703 1.00 86.25 95 TYR A CA 1
ATOM 741 C C . TYR A 1 95 ? -2.789 -2.007 20.543 1.00 86.25 95 TYR A C 1
ATOM 743 O O . TYR A 1 95 ? -2.085 -1.348 21.301 1.00 86.25 95 TYR A O 1
ATOM 751 N N . LEU A 1 96 ? -2.261 -2.736 19.557 1.00 86.19 96 LEU A N 1
ATOM 752 C CA . LEU A 1 96 ? -0.811 -2.903 19.373 1.00 86.19 96 LEU A CA 1
ATOM 753 C C . LEU A 1 96 ? -0.037 -1.571 19.335 1.00 86.19 96 LEU A C 1
ATOM 755 O O . LEU A 1 96 ? 1.043 -1.482 19.910 1.00 86.19 96 LEU A O 1
ATOM 759 N N . PHE A 1 97 ? -0.611 -0.545 18.705 1.00 87.00 97 PHE A N 1
ATOM 760 C CA . PHE A 1 97 ? 0.003 0.777 18.541 1.00 87.00 97 PHE A CA 1
ATOM 761 C C . PHE A 1 97 ? -0.640 1.873 19.400 1.00 87.00 97 PHE A C 1
ATOM 763 O O . PHE A 1 97 ? -0.233 3.026 19.313 1.00 87.00 97 PHE A O 1
ATOM 770 N N . GLY A 1 98 ? -1.608 1.518 20.245 1.00 85.25 98 GLY A N 1
ATOM 771 C CA . GLY A 1 98 ? -2.437 2.487 20.950 1.00 85.25 98 GLY A CA 1
ATOM 772 C C . GLY A 1 98 ? -3.515 3.068 20.043 1.00 85.25 98 GLY A C 1
ATOM 773 O O . GLY A 1 98 ? -3.801 2.526 18.972 1.00 85.25 98 GLY A O 1
ATOM 774 N N . THR A 1 99 ? -4.140 4.142 20.505 1.00 85.38 99 THR A N 1
ATOM 775 C CA . THR A 1 99 ? -5.251 4.803 19.821 1.00 85.38 99 THR A CA 1
ATOM 776 C C . THR A 1 99 ? -5.007 6.308 19.780 1.00 85.38 99 THR A C 1
ATOM 778 O O . THR A 1 99 ? -4.360 6.859 20.671 1.00 85.38 99 THR A O 1
ATOM 781 N N . ASP A 1 100 ? -5.483 6.965 18.725 1.00 78.00 100 ASP A N 1
ATOM 782 C CA . ASP A 1 100 ? -5.235 8.389 18.457 1.00 78.00 100 ASP A CA 1
ATOM 783 C C . ASP A 1 100 ? -6.519 9.228 18.629 1.00 78.00 100 ASP A C 1
ATOM 785 O O . ASP A 1 100 ? -7.569 8.688 18.988 1.00 78.00 100 ASP A O 1
ATOM 789 N N . ASP A 1 101 ? -6.460 10.545 18.418 1.00 75.56 101 ASP A N 1
ATOM 790 C CA . ASP A 1 101 ? -7.573 11.478 18.657 1.00 75.56 101 ASP A CA 1
ATOM 791 C C . ASP A 1 101 ? -8.487 11.779 17.443 1.00 75.56 101 ASP A C 1
ATOM 793 O O . ASP A 1 101 ? -9.322 12.688 17.524 1.00 75.56 101 ASP A O 1
ATOM 797 N N . LEU A 1 102 ? -8.410 10.974 16.375 1.00 59.94 102 LEU A N 1
ATOM 798 C CA . LEU A 1 102 ? -9.046 11.179 15.051 1.00 59.94 102 LEU A CA 1
ATOM 799 C C . LEU A 1 102 ? -10.592 11.313 15.004 1.00 59.94 102 LEU A C 1
ATOM 801 O O . LEU A 1 102 ? -11.320 10.921 15.948 1.00 59.94 102 LEU A O 1
#

Nearest PDB structures (foldseek):
  2dw3-assembly1_A  TM=2.158E-01  e=7.429E+00  Cereibacter sphaeroides

Foldseek 3Di:
DDDDPPPPPDPPPPVPPDVVNVVVVVCVVPPVNVVVVVVVVVVVVVVVVVCQQDDDPDHVDPPVLLVDPDADFAAFDADDPVPDDVPSQDPVRGRRHTHHDD

Mean predicted aligned error: 14.58 Å

Radius of gyration: 31.02 Å; Cα contacts (8 Å, |Δi|>4): 66; chains: 1; bounding box: 48×24×99 Å

pLDDT: mean 78.03, std 13.26, range [45.75, 98.19]

Solvent-accessible surface area (backbone atoms only — not comparable to full-atom values): 6496 Å² total; per-residue (Å²): 139,90,88,80,81,86,78,74,83,77,72,80,80,70,71,78,71,52,68,67,56,55,50,49,52,57,47,66,70,36,60,67,61,46,50,51,49,52,53,48,50,53,51,52,50,52,51,54,51,48,49,64,35,42,46,75,96,80,33,84,46,55,65,67,62,72,66,55,88,64,56,69,41,57,58,63,36,70,74,61,74,90,78,47,60,96,82,54,68,51,94,81,63,36,31,77,80,29,38,58,86,125

Secondary structure (DSSP, 8-state):
--SSSTTSS---------HHHHHHHHHHH-HHHHHHHHHHHHHHHHHHHHHHHH-SSS-SS-GGGGS-SS-SPPTTBPP-TTTS-TT-S-TTSSBTT-----